Protein AF-A0A3T7S797-F1 (afdb_monomer_lite)

Organism: Salmonella enterica I (NCBI:txid59201)

Sequence (116 aa):
LLVKNLNDNEELANKTLRAFTEAALKVSPTGKQNSFASRAYASWALAEKGTDQPRSLAAAFYEPINGTDQLNVAVKRITSLHKNMNKVYGQRTDTASFDVMNQQGSMEDVLDFICA

Structure (mmCIF, N/CA/C/O backbone):
data_AF-A0A3T7S797-F1
#
_entry.id   AF-A0A3T7S797-F1
#
loop_
_atom_site.group_PDB
_atom_site.id
_atom_site.type_symbol
_atom_site.label_atom_id
_atom_site.label_alt_id
_atom_site.label_comp_id
_atom_site.label_asym_id
_atom_site.label_entity_id
_atom_site.label_seq_id
_atom_site.pdbx_PDB_ins_code
_atom_site.Cartn_x
_atom_site.Cartn_y
_atom_site.Cartn_z
_atom_site.occupancy
_atom_site.B_iso_or_equiv
_atom_site.auth_seq_id
_atom_site.auth_comp_id
_atom_site.auth_asym_id
_atom_site.auth_atom_id
_atom_site.pdbx_PDB_model_num
ATOM 1 N N . LEU A 1 1 ? -4.572 -4.330 17.724 1.00 91.00 1 LEU A N 1
ATOM 2 C CA . LEU A 1 1 ? -3.320 -4.021 18.463 1.00 91.00 1 LEU A CA 1
ATOM 3 C C . LEU A 1 1 ? -3.146 -2.520 18.677 1.00 91.00 1 LEU A C 1
ATOM 5 O O . LEU A 1 1 ? -3.018 -2.123 19.822 1.00 91.00 1 LEU A O 1
ATOM 9 N N . LEU A 1 2 ? -3.178 -1.696 17.619 1.00 93.69 2 LEU A N 1
ATOM 10 C CA . LEU A 1 2 ? -2.989 -0.242 17.731 1.00 93.69 2 LEU A CA 1
ATOM 11 C C . LEU A 1 2 ? -3.970 0.427 18.709 1.00 93.69 2 LEU A C 1
ATOM 13 O O . LEU A 1 2 ? -3.519 1.079 19.638 1.00 93.69 2 LEU A O 1
ATOM 17 N N . VAL A 1 3 ? -5.278 0.197 18.554 1.00 95.25 3 VAL A N 1
ATOM 18 C CA . VAL A 1 3 ? -6.325 0.742 19.446 1.00 95.25 3 VAL A CA 1
ATOM 19 C C . VAL A 1 3 ? -6.053 0.398 20.915 1.00 95.25 3 VAL A C 1
ATOM 21 O O . VAL A 1 3 ? -6.005 1.285 21.761 1.00 95.25 3 VAL A O 1
ATOM 24 N N . LYS A 1 4 ? -5.725 -0.868 21.200 1.00 95.88 4 LYS A N 1
ATOM 25 C CA . LYS A 1 4 ? -5.332 -1.320 22.544 1.00 95.88 4 LYS A CA 1
ATOM 26 C C . LYS A 1 4 ? -4.102 -0.572 23.079 1.00 95.88 4 LYS A C 1
ATOM 28 O O . LYS A 1 4 ? -4.068 -0.205 24.247 1.00 95.88 4 LYS A O 1
ATOM 33 N N . ASN A 1 5 ? -3.098 -0.329 22.236 1.00 96.38 5 ASN A N 1
ATOM 34 C CA . ASN A 1 5 ? -1.906 0.440 22.618 1.00 96.38 5 ASN A CA 1
ATOM 35 C C . ASN A 1 5 ? -2.202 1.934 22.835 1.00 96.38 5 ASN A C 1
ATOM 37 O O . ASN A 1 5 ? -1.370 2.642 23.394 1.00 96.38 5 ASN A O 1
ATOM 41 N N . LEU A 1 6 ? -3.369 2.407 22.397 1.00 96.19 6 LEU A N 1
ATOM 42 C CA . LEU A 1 6 ? -3.851 3.776 22.551 1.00 96.19 6 LEU A CA 1
ATOM 43 C C . LEU A 1 6 ? -4.985 3.871 23.585 1.00 96.19 6 LEU A C 1
ATOM 45 O O . LEU A 1 6 ? -5.790 4.796 23.516 1.00 96.19 6 LEU A O 1
ATOM 49 N N . ASN A 1 7 ? -5.043 2.940 24.547 1.00 96.31 7 ASN A N 1
ATOM 50 C CA . ASN A 1 7 ? -6.067 2.886 25.602 1.00 96.31 7 ASN A CA 1
ATOM 51 C C . ASN A 1 7 ? -7.499 2.925 25.045 1.00 96.31 7 ASN A C 1
ATOM 53 O O . ASN A 1 7 ? -8.338 3.685 25.523 1.00 96.31 7 ASN A O 1
ATOM 57 N N . ASP A 1 8 ? -7.742 2.148 23.991 1.00 96.00 8 ASP A N 1
ATOM 58 C CA . ASP A 1 8 ? -9.034 2.029 23.311 1.00 96.00 8 ASP A CA 1
ATOM 59 C C . ASP A 1 8 ? -9.544 3.338 22.671 1.00 96.00 8 ASP A C 1
ATOM 61 O O . ASP A 1 8 ? -10.722 3.484 22.355 1.00 96.00 8 ASP A O 1
ATOM 65 N N . ASN A 1 9 ? -8.641 4.293 22.414 1.00 96.69 9 ASN A N 1
ATOM 66 C CA . ASN A 1 9 ? -8.958 5.540 21.724 1.00 96.69 9 ASN A CA 1
ATOM 67 C C . ASN A 1 9 ? -8.945 5.361 20.193 1.00 96.69 9 ASN A C 1
ATOM 69 O O . ASN A 1 9 ? -7.909 5.506 19.536 1.00 96.69 9 ASN A O 1
ATOM 73 N N . GLU A 1 10 ? -10.113 5.061 19.625 1.00 95.12 10 GLU A N 1
ATOM 74 C CA . GLU A 1 10 ? -10.302 4.881 18.178 1.00 95.12 10 GLU A CA 1
ATOM 75 C C . GLU A 1 10 ? -10.060 6.167 17.373 1.00 95.12 10 GLU A C 1
ATOM 77 O O . GLU A 1 10 ? -9.435 6.124 16.314 1.00 95.12 10 GLU A O 1
ATOM 82 N N . GLU A 1 11 ? -10.464 7.331 17.892 1.00 95.62 11 GLU A N 1
ATOM 83 C CA . GLU A 1 11 ? -10.252 8.616 17.213 1.00 95.62 11 GLU A CA 1
ATOM 84 C C . GLU A 1 11 ? -8.753 8.900 17.023 1.00 95.62 11 GLU A C 1
ATOM 86 O O . GLU A 1 11 ? -8.303 9.292 15.941 1.00 95.62 11 GLU A O 1
ATOM 91 N N . LEU A 1 12 ? -7.954 8.666 18.067 1.00 96.06 12 LEU A N 1
ATOM 92 C CA . LEU A 1 12 ? -6.504 8.824 18.013 1.00 96.06 12 LEU A CA 1
ATOM 93 C C . LEU A 1 12 ? -5.852 7.779 17.101 1.00 96.06 12 LEU A C 1
ATOM 95 O O . LEU A 1 12 ? -4.893 8.104 16.393 1.00 96.06 12 LEU A O 1
ATOM 99 N N . ALA A 1 13 ? -6.367 6.547 17.090 1.00 96.25 13 ALA A N 1
ATOM 100 C CA . ALA A 1 13 ? -5.901 5.503 16.183 1.00 96.25 13 ALA A CA 1
ATOM 101 C C . ALA A 1 13 ? -6.106 5.915 14.718 1.00 96.25 13 ALA A C 1
ATOM 103 O O . ALA A 1 13 ? -5.150 5.870 13.944 1.00 96.25 13 ALA A O 1
ATOM 104 N N . ASN A 1 14 ? -7.289 6.418 14.364 1.00 95.44 14 ASN A N 1
ATOM 105 C CA . ASN A 1 14 ? -7.597 6.873 13.007 1.00 95.44 14 ASN A CA 1
ATOM 106 C C . ASN A 1 14 ? -6.732 8.069 12.592 1.00 95.44 14 ASN A C 1
ATOM 108 O O . ASN A 1 14 ? -6.135 8.056 11.515 1.00 95.44 14 ASN A O 1
ATOM 112 N N . LYS A 1 15 ? -6.554 9.068 13.470 1.00 95.94 15 LYS A N 1
ATOM 113 C CA . LYS A 1 15 ? -5.633 10.194 13.210 1.00 95.94 15 LYS A CA 1
ATOM 114 C C . LYS A 1 15 ? -4.200 9.717 12.966 1.00 95.94 15 LYS A C 1
ATOM 116 O O . LYS A 1 15 ? -3.519 10.227 12.077 1.00 95.94 15 LYS A O 1
ATOM 121 N N . THR A 1 16 ? -3.756 8.724 13.734 1.00 96.31 16 THR A N 1
ATOM 122 C CA . THR A 1 16 ? -2.416 8.142 13.616 1.00 96.31 16 THR A CA 1
ATOM 123 C C . THR A 1 16 ? -2.255 7.374 12.305 1.00 96.31 16 THR A C 1
ATOM 125 O O . THR A 1 16 ? -1.262 7.576 11.610 1.00 96.31 16 THR A O 1
ATOM 128 N N . LEU A 1 17 ? -3.230 6.540 11.927 1.00 96.38 17 LEU A N 1
ATOM 129 C CA . LEU A 1 17 ? -3.227 5.806 10.658 1.00 96.38 17 LEU A CA 1
ATOM 130 C C . LEU A 1 17 ? -3.200 6.755 9.456 1.00 96.38 17 LEU A C 1
ATOM 132 O O . LEU A 1 17 ? -2.410 6.546 8.529 1.00 96.38 17 LEU A O 1
ATOM 136 N N . ARG A 1 18 ? -3.990 7.835 9.502 1.00 96.75 18 ARG A N 1
ATOM 137 C CA . ARG A 1 18 ? -4.007 8.860 8.454 1.00 96.75 18 ARG A CA 1
ATOM 138 C C . ARG A 1 18 ? -2.645 9.521 8.289 1.00 96.75 18 ARG A C 1
ATOM 140 O O . ARG A 1 18 ? -2.100 9.543 7.189 1.00 96.75 18 ARG A O 1
ATOM 147 N N . ALA A 1 19 ? -2.080 10.024 9.388 1.00 96.69 19 ALA A N 1
ATOM 148 C CA . ALA A 1 19 ? -0.796 10.720 9.375 1.00 96.69 19 ALA A CA 1
ATOM 149 C C . ALA A 1 19 ? 0.357 9.797 8.952 1.00 96.69 19 ALA A C 1
ATOM 151 O O . ALA A 1 19 ? 1.219 10.196 8.169 1.00 96.69 19 ALA A O 1
ATOM 152 N N . PHE A 1 20 ? 0.357 8.550 9.430 1.00 96.25 20 PHE A N 1
ATOM 153 C CA . PHE A 1 20 ? 1.353 7.550 9.055 1.00 96.25 20 PHE A CA 1
ATOM 154 C C . PHE A 1 20 ? 1.304 7.233 7.557 1.00 96.25 20 PHE A C 1
ATOM 156 O O . PHE A 1 20 ? 2.339 7.234 6.891 1.00 96.25 20 PHE A O 1
ATOM 163 N N . THR A 1 21 ? 0.105 7.011 7.016 1.00 96.19 21 THR A N 1
ATOM 164 C CA . THR A 1 21 ? -0.075 6.724 5.588 1.00 96.19 21 THR A CA 1
ATOM 165 C C . THR A 1 21 ? 0.337 7.920 4.736 1.00 96.19 21 THR A C 1
ATOM 167 O O . THR A 1 21 ? 1.071 7.762 3.763 1.00 96.19 21 THR A O 1
ATOM 170 N N . GLU A 1 22 ? -0.065 9.134 5.115 1.00 96.44 22 GLU A N 1
ATOM 171 C CA . GLU A 1 22 ? 0.340 10.344 4.404 1.00 96.44 22 GLU A CA 1
ATOM 172 C C . GLU A 1 22 ? 1.864 10.513 4.378 1.00 96.44 22 GLU A C 1
ATOM 174 O O . GLU A 1 22 ? 2.437 10.810 3.325 1.00 96.44 22 GLU A O 1
ATOM 179 N N . ALA A 1 23 ? 2.532 10.255 5.506 1.00 95.38 23 ALA A N 1
ATOM 180 C CA . ALA A 1 23 ? 3.984 10.280 5.576 1.00 95.38 23 ALA A CA 1
ATOM 181 C C . ALA A 1 23 ? 4.620 9.222 4.658 1.00 95.38 23 ALA A C 1
ATOM 183 O O . ALA A 1 23 ? 5.532 9.553 3.903 1.00 95.38 23 ALA A O 1
ATOM 184 N N . ALA A 1 24 ? 4.113 7.984 4.657 1.00 94.00 24 ALA A N 1
ATOM 185 C CA . ALA A 1 24 ? 4.615 6.908 3.799 1.00 94.00 24 ALA A CA 1
ATOM 186 C C . ALA A 1 24 ? 4.499 7.227 2.296 1.00 94.00 24 ALA A C 1
ATOM 188 O O . ALA A 1 24 ? 5.329 6.779 1.507 1.00 94.00 24 ALA A O 1
ATOM 189 N N . LEU A 1 25 ? 3.497 8.017 1.900 1.00 94.75 25 LEU A N 1
ATOM 190 C CA . LEU A 1 25 ? 3.258 8.394 0.504 1.00 94.75 25 LEU A CA 1
ATOM 191 C C . LEU A 1 25 ? 4.051 9.631 0.050 1.00 94.75 25 LEU A C 1
ATOM 193 O O . LEU A 1 25 ? 4.339 9.757 -1.142 1.00 94.75 25 LEU A O 1
ATOM 197 N N . LYS A 1 26 ? 4.387 10.554 0.964 1.00 93.94 26 LYS A N 1
ATOM 198 C CA . LYS A 1 26 ? 4.979 11.865 0.619 1.00 93.94 26 LYS A CA 1
ATOM 199 C C . LYS A 1 26 ? 6.417 12.078 1.091 1.00 93.94 26 LYS A C 1
ATOM 201 O O . LYS A 1 26 ? 7.104 12.945 0.549 1.00 93.94 26 LYS A O 1
ATOM 206 N N . VAL A 1 27 ? 6.875 11.368 2.120 1.00 90.19 27 VAL A N 1
ATOM 207 C CA . VAL A 1 27 ? 8.163 11.654 2.769 1.00 90.19 27 VAL A CA 1
ATOM 208 C C . VAL A 1 27 ? 9.273 10.807 2.153 1.00 90.19 27 VAL A C 1
ATOM 210 O O . VAL A 1 27 ? 9.308 9.589 2.304 1.00 90.19 27 VAL A O 1
ATOM 213 N N . SER A 1 28 ? 10.229 11.462 1.493 1.00 83.69 28 SER A N 1
ATOM 214 C CA . SER A 1 28 ? 11.433 10.808 0.966 1.00 83.69 28 SER A CA 1
ATOM 215 C C . SER A 1 28 ? 12.564 10.757 2.016 1.00 83.69 28 SER A C 1
ATOM 217 O O . SER A 1 28 ? 12.738 11.725 2.765 1.00 83.69 28 SER A O 1
ATOM 219 N N . PRO A 1 29 ? 13.398 9.696 2.049 1.00 80.75 29 PRO A N 1
ATOM 220 C CA . PRO A 1 29 ? 14.580 9.629 2.915 1.00 80.75 29 PRO A CA 1
ATOM 221 C C . PRO A 1 29 ? 15.560 10.789 2.684 1.00 80.75 29 PRO A C 1
ATOM 223 O O . PRO A 1 29 ? 15.728 11.247 1.555 1.00 80.75 29 PRO A O 1
ATOM 226 N N . THR A 1 30 ? 16.262 11.235 3.733 1.00 79.31 30 THR A N 1
ATOM 227 C CA . THR A 1 30 ? 17.168 12.406 3.688 1.00 79.31 30 THR A CA 1
ATOM 228 C C . THR A 1 30 ? 18.569 12.123 3.130 1.00 79.31 30 THR A C 1
ATOM 230 O O . THR A 1 30 ? 19.349 13.047 2.886 1.00 79.31 30 THR A O 1
ATOM 233 N N . GLY A 1 31 ? 18.902 10.855 2.880 1.00 74.50 31 GLY A N 1
ATOM 234 C CA . GLY A 1 31 ? 20.216 10.436 2.390 1.00 74.50 31 GLY A CA 1
ATOM 235 C C . GLY A 1 31 ? 20.569 11.054 1.034 1.00 74.50 31 GLY A C 1
ATOM 236 O O . GLY A 1 31 ? 19.833 10.907 0.065 1.00 74.50 31 GLY A O 1
ATOM 237 N N . LYS A 1 32 ? 21.714 11.749 0.966 1.00 64.75 32 LYS A N 1
ATOM 238 C CA . LYS A 1 32 ? 22.218 12.447 -0.235 1.00 64.75 32 LYS A CA 1
ATOM 239 C C . LYS A 1 32 ? 21.205 13.390 -0.916 1.00 64.75 32 LYS A C 1
ATOM 241 O O . LYS A 1 32 ? 21.382 13.725 -2.088 1.00 64.75 32 LYS A O 1
ATOM 246 N N . GLN A 1 33 ? 20.195 13.891 -0.195 1.00 67.56 33 GLN A N 1
ATOM 247 C CA . GLN A 1 33 ? 19.239 14.858 -0.750 1.00 67.56 33 GLN A CA 1
ATOM 248 C C . GLN A 1 33 ? 19.925 16.129 -1.267 1.00 67.56 33 GLN A C 1
ATOM 250 O O . GLN A 1 33 ? 19.537 16.635 -2.312 1.00 67.56 33 GLN A O 1
ATOM 255 N N . ASN A 1 34 ? 20.992 16.599 -0.616 1.00 64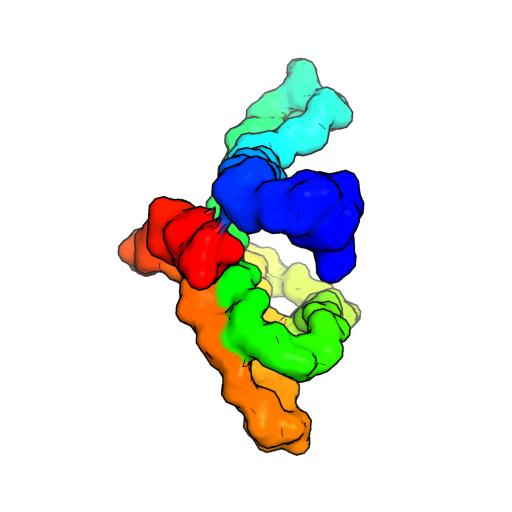.50 34 ASN A N 1
ATOM 256 C CA . ASN A 1 34 ? 21.742 17.778 -1.076 1.00 64.50 34 ASN A CA 1
ATOM 257 C C . ASN A 1 34 ? 22.471 17.559 -2.414 1.00 64.50 34 ASN A C 1
ATOM 259 O O . ASN A 1 34 ? 22.845 18.528 -3.063 1.00 64.50 34 ASN A O 1
ATOM 263 N N . SER A 1 35 ? 22.681 16.303 -2.821 1.00 73.69 35 SER A N 1
ATOM 264 C CA . SER A 1 35 ? 23.406 15.952 -4.048 1.00 73.69 35 SER A CA 1
ATOM 265 C C . SER A 1 35 ? 22.490 15.487 -5.183 1.00 73.69 35 SER A C 1
ATOM 267 O O . SER A 1 35 ? 22.857 15.648 -6.339 1.00 73.69 35 SER A O 1
ATOM 269 N N . PHE A 1 36 ? 21.316 14.921 -4.874 1.00 69.38 36 PHE A N 1
ATOM 270 C CA . PHE A 1 36 ? 20.392 14.361 -5.878 1.00 69.38 36 PHE A CA 1
ATOM 271 C C . PHE A 1 36 ? 18.973 14.944 -5.833 1.00 69.38 36 PHE A C 1
ATOM 273 O O . PHE A 1 36 ? 18.182 14.662 -6.725 1.00 69.38 36 PHE A O 1
ATOM 280 N N . ALA A 1 37 ? 18.636 15.726 -4.801 1.00 63.44 37 ALA A N 1
ATOM 281 C CA . ALA A 1 37 ? 17.371 16.448 -4.635 1.00 63.44 37 ALA A CA 1
ATOM 282 C C . ALA A 1 37 ? 16.080 15.625 -4.844 1.00 63.44 37 ALA A C 1
ATOM 284 O O . ALA A 1 37 ? 15.028 16.193 -5.129 1.00 63.44 37 ALA A O 1
ATOM 285 N N . SER A 1 38 ? 16.124 14.299 -4.671 1.00 68.25 38 SER A N 1
ATOM 286 C CA . SER A 1 38 ? 14.941 13.454 -4.845 1.00 68.25 38 SER A CA 1
ATOM 287 C C . SER A 1 38 ? 13.940 13.687 -3.707 1.00 68.25 38 SER A C 1
ATOM 289 O O . SER A 1 38 ? 14.186 13.316 -2.558 1.00 68.25 38 SER A O 1
ATOM 291 N N . ARG A 1 39 ? 12.822 14.340 -4.043 1.00 72.38 39 ARG A N 1
ATOM 292 C CA . ARG A 1 39 ? 11.642 14.576 -3.192 1.00 72.38 39 ARG A CA 1
ATOM 293 C C . ARG A 1 39 ? 10.410 13.946 -3.846 1.00 72.38 39 ARG A C 1
ATOM 295 O O . ARG A 1 39 ? 9.435 14.631 -4.140 1.00 72.38 39 ARG A O 1
ATOM 302 N N . ALA A 1 40 ? 10.514 12.668 -4.194 1.00 81.06 40 ALA A N 1
ATOM 303 C CA . ALA A 1 40 ? 9.466 11.971 -4.923 1.00 81.06 40 ALA A CA 1
ATOM 304 C C . ALA A 1 40 ? 8.304 11.596 -3.994 1.00 81.06 40 ALA A C 1
ATOM 306 O O . ALA A 1 40 ? 8.513 11.004 -2.932 1.00 81.06 40 ALA A O 1
ATOM 307 N N . TYR A 1 41 ? 7.087 11.910 -4.433 1.00 91.44 41 TYR A N 1
ATOM 308 C CA . TYR A 1 41 ? 5.877 11.267 -3.929 1.00 91.44 41 TYR A CA 1
ATOM 309 C C . TYR A 1 41 ? 5.739 9.877 -4.550 1.00 91.44 41 TYR A C 1
ATOM 311 O O . TYR A 1 41 ? 6.310 9.601 -5.608 1.00 91.44 41 TYR A O 1
ATOM 319 N N . ALA A 1 42 ? 4.972 9.003 -3.903 1.00 94.06 42 ALA A N 1
ATOM 320 C CA . ALA A 1 42 ? 4.625 7.712 -4.476 1.00 94.06 42 ALA A CA 1
ATOM 321 C C . ALA A 1 42 ? 3.878 7.903 -5.809 1.00 94.06 42 ALA A C 1
ATOM 323 O O . ALA A 1 42 ? 2.879 8.615 -5.870 1.00 94.06 42 ALA A O 1
ATOM 324 N N . SER A 1 43 ? 4.346 7.251 -6.876 1.00 95.19 43 SER A N 1
ATOM 325 C CA . SER A 1 43 ? 3.681 7.287 -8.190 1.00 95.19 43 SER A CA 1
ATOM 326 C C . SER A 1 43 ? 2.461 6.365 -8.270 1.00 95.19 43 SER A C 1
ATOM 328 O O . SER A 1 43 ? 1.637 6.503 -9.171 1.00 95.19 43 SER A O 1
ATOM 330 N N . TRP A 1 44 ? 2.360 5.408 -7.349 1.00 97.38 44 TRP A N 1
ATOM 331 C CA . TRP A 1 44 ? 1.287 4.425 -7.269 1.00 97.38 44 TRP A CA 1
ATOM 332 C C . TRP A 1 44 ? 1.170 3.909 -5.834 1.00 97.38 44 TRP A C 1
ATOM 334 O O . TRP A 1 44 ? 2.188 3.743 -5.156 1.00 97.38 44 TRP A O 1
ATOM 344 N N . ALA A 1 45 ? -0.049 3.618 -5.386 1.00 97.69 45 ALA A N 1
ATOM 345 C CA . ALA A 1 45 ? -0.291 2.958 -4.108 1.00 97.69 45 ALA A CA 1
ATOM 346 C C . ALA A 1 45 ? -1.518 2.047 -4.172 1.00 97.69 45 ALA A C 1
ATOM 348 O O . ALA A 1 45 ? -2.469 2.327 -4.899 1.00 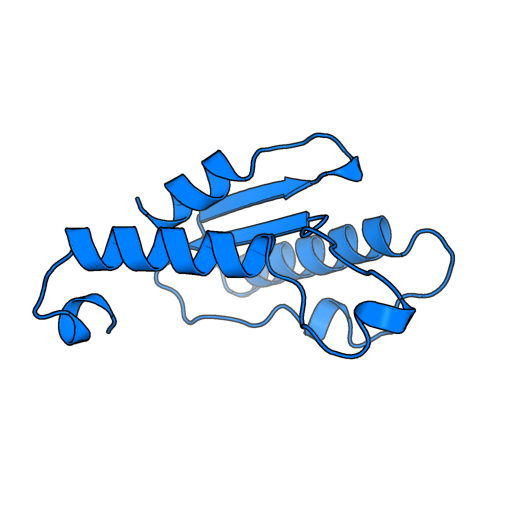97.69 45 ALA A O 1
ATOM 349 N N . LEU A 1 46 ? -1.507 0.998 -3.350 1.00 97.50 46 LEU A N 1
ATOM 350 C CA . LEU A 1 46 ? -2.636 0.110 -3.092 1.00 97.50 46 LEU A CA 1
ATOM 351 C C . LEU A 1 46 ? -2.718 -0.129 -1.587 1.00 97.50 46 LEU A C 1
ATOM 353 O O . LEU A 1 46 ? -1.762 -0.612 -0.981 1.00 97.50 46 LEU A O 1
ATOM 357 N N . ALA A 1 47 ? -3.861 0.202 -1.005 1.00 97.12 47 ALA A N 1
ATOM 358 C CA . ALA A 1 47 ? -4.236 -0.185 0.340 1.00 97.12 47 ALA A CA 1
ATOM 359 C C . ALA A 1 47 ? -5.210 -1.359 0.258 1.00 97.12 47 ALA A C 1
ATOM 361 O O . ALA A 1 47 ? -6.155 -1.330 -0.529 1.00 97.12 47 ALA A O 1
ATOM 362 N N . GLU A 1 48 ? -4.982 -2.374 1.085 1.00 95.44 48 GLU A N 1
ATOM 363 C CA . GLU A 1 48 ? -5.870 -3.523 1.240 1.00 95.44 48 GLU A CA 1
ATOM 364 C C . GLU A 1 48 ? -6.371 -3.589 2.682 1.00 95.44 48 GLU A C 1
ATOM 366 O O . GLU A 1 48 ? -5.588 -3.423 3.621 1.00 95.44 48 GLU A O 1
ATOM 371 N N . LYS A 1 49 ? -7.663 -3.869 2.861 1.00 93.50 49 LYS A N 1
ATOM 372 C CA . LYS A 1 49 ? -8.285 -4.080 4.172 1.00 93.50 49 LYS A CA 1
ATOM 373 C C . LYS A 1 49 ? -9.087 -5.378 4.159 1.00 93.50 49 LYS A C 1
ATOM 375 O O . LYS A 1 49 ? -9.791 -5.680 3.198 1.00 93.50 49 LYS A O 1
ATOM 380 N N . GLY A 1 50 ? -8.955 -6.159 5.224 1.00 92.25 50 GLY A N 1
ATOM 381 C CA . GLY A 1 50 ? -9.623 -7.447 5.382 1.00 92.25 50 GLY A CA 1
ATOM 382 C C . GLY A 1 50 ? -9.293 -8.091 6.725 1.00 92.25 50 GLY A C 1
ATOM 383 O O . GLY A 1 50 ? -8.484 -7.571 7.493 1.00 92.25 50 GLY A O 1
ATOM 384 N N . THR A 1 51 ? -9.933 -9.224 7.012 1.00 91.75 51 THR A N 1
ATOM 385 C CA . THR A 1 51 ? -9.731 -9.997 8.253 1.00 91.75 51 THR A CA 1
ATOM 386 C C . THR A 1 51 ? -8.678 -11.094 8.118 1.00 91.75 51 THR A C 1
ATOM 388 O O . THR A 1 51 ? -8.291 -11.703 9.114 1.00 91.75 51 THR A O 1
ATOM 391 N N . ASP A 1 52 ? -8.244 -11.374 6.890 1.00 91.00 52 ASP A N 1
ATOM 392 C CA . ASP A 1 52 ? -7.189 -12.336 6.603 1.00 91.00 52 ASP A CA 1
ATOM 393 C C . ASP A 1 52 ? -5.826 -11.866 7.131 1.00 91.00 52 ASP A C 1
ATOM 395 O O . ASP A 1 52 ? -5.597 -10.687 7.412 1.00 91.00 52 ASP A O 1
ATOM 399 N N . GLN A 1 53 ? -4.883 -12.802 7.246 1.00 90.44 53 GLN A N 1
ATOM 400 C CA . GLN A 1 53 ? -3.522 -12.479 7.658 1.00 90.44 53 GLN A CA 1
ATOM 401 C C . GLN A 1 53 ? -2.858 -11.505 6.660 1.00 90.44 53 GLN A C 1
ATOM 403 O O . GLN A 1 53 ? -2.945 -11.731 5.448 1.00 90.44 53 GLN A O 1
ATOM 408 N N . PRO A 1 54 ? -2.135 -10.468 7.138 1.00 92.38 54 PRO A N 1
ATOM 409 C CA . PRO A 1 54 ? -1.365 -9.588 6.268 1.00 92.38 54 PRO A CA 1
ATOM 410 C C . PRO A 1 54 ? -0.389 -10.378 5.397 1.00 92.38 54 PRO A C 1
ATOM 412 O O . PRO A 1 54 ? 0.291 -11.292 5.869 1.00 92.38 54 PRO A O 1
ATOM 415 N N . ARG A 1 55 ? -0.298 -9.997 4.125 1.00 93.69 55 ARG A N 1
ATOM 416 C CA . ARG A 1 55 ? 0.489 -10.700 3.110 1.00 93.69 55 ARG A CA 1
ATOM 417 C C . ARG A 1 55 ? 1.445 -9.758 2.396 1.00 93.69 55 ARG A C 1
ATOM 419 O O . ARG A 1 55 ? 1.191 -8.564 2.280 1.00 93.69 55 ARG A O 1
ATOM 426 N N . SER A 1 56 ? 2.543 -10.314 1.895 1.00 95.75 56 SER A N 1
ATOM 427 C CA . SER A 1 56 ? 3.505 -9.581 1.073 1.00 95.75 56 SER A CA 1
ATOM 428 C C . SER A 1 56 ? 3.262 -9.852 -0.406 1.00 95.75 56 SER A C 1
ATOM 430 O O . SER A 1 56 ? 3.108 -11.002 -0.813 1.00 95.75 56 SER A O 1
ATOM 432 N N . LEU A 1 57 ? 3.303 -8.795 -1.218 1.00 97.06 57 LEU A N 1
ATOM 433 C CA . LEU A 1 57 ? 3.268 -8.882 -2.681 1.00 97.06 57 LEU A CA 1
ATOM 434 C C . LEU A 1 57 ? 4.673 -8.797 -3.308 1.00 97.06 57 LEU A C 1
ATOM 436 O O . LEU A 1 57 ? 4.801 -8.713 -4.528 1.00 97.06 57 LEU A O 1
ATOM 440 N N . ALA A 1 58 ? 5.742 -8.845 -2.501 1.00 97.69 58 ALA A N 1
ATOM 441 C CA . ALA A 1 58 ? 7.124 -8.700 -2.976 1.00 97.69 58 ALA A CA 1
ATOM 442 C C . ALA A 1 58 ? 7.539 -9.768 -4.005 1.00 97.69 58 ALA A C 1
ATOM 444 O O . ALA A 1 58 ? 8.382 -9.501 -4.860 1.00 97.69 58 ALA A O 1
ATOM 445 N N . ALA A 1 59 ? 6.911 -10.949 -3.972 1.00 97.44 59 ALA A N 1
ATOM 446 C CA . ALA A 1 59 ? 7.150 -12.015 -4.945 1.00 97.44 59 ALA A CA 1
ATOM 447 C C . ALA A 1 59 ? 6.848 -11.592 -6.397 1.00 97.44 59 ALA A C 1
ATOM 449 O O . ALA A 1 59 ? 7.410 -12.169 -7.325 1.00 97.44 59 ALA A O 1
ATOM 450 N N . ALA A 1 60 ? 6.042 -10.541 -6.612 1.00 97.88 60 ALA A N 1
ATOM 451 C CA . ALA A 1 60 ? 5.800 -9.959 -7.935 1.00 97.88 60 ALA A CA 1
ATOM 452 C C . ALA A 1 60 ? 7.079 -9.410 -8.598 1.00 97.88 60 ALA A C 1
ATOM 454 O O . ALA A 1 60 ? 7.096 -9.172 -9.808 1.00 97.88 60 ALA A O 1
ATOM 455 N N . PHE A 1 61 ? 8.139 -9.212 -7.809 1.00 97.81 61 PHE A N 1
ATOM 456 C CA . PHE A 1 61 ? 9.399 -8.597 -8.216 1.00 97.81 61 PHE A CA 1
ATOM 457 C C . PHE A 1 61 ? 10.620 -9.498 -7.987 1.00 97.81 61 PHE A C 1
ATOM 459 O O . PHE A 1 61 ? 11.746 -9.015 -8.072 1.00 97.81 61 PHE A O 1
ATOM 466 N N . TYR A 1 62 ? 10.431 -10.793 -7.700 1.00 97.25 62 TYR A N 1
ATOM 467 C CA . TYR A 1 62 ? 11.554 -11.741 -7.617 1.00 97.25 62 TYR A CA 1
ATOM 468 C C . TYR A 1 62 ? 12.298 -11.856 -8.946 1.00 97.25 62 TYR A C 1
ATOM 470 O O . TYR A 1 62 ? 13.525 -11.920 -8.966 1.00 97.25 62 TYR A O 1
ATOM 478 N N . GLU A 1 63 ? 11.562 -11.816 -10.056 1.00 96.38 63 GLU A N 1
ATOM 479 C CA . GLU A 1 63 ? 12.154 -11.555 -11.360 1.00 96.38 63 GLU A CA 1
ATOM 480 C C . GLU A 1 63 ? 12.340 -10.043 -11.545 1.00 96.38 63 GLU A C 1
ATOM 482 O O . GLU A 1 63 ? 11.342 -9.307 -11.517 1.00 96.38 63 GLU A O 1
ATOM 487 N N . PRO A 1 64 ? 13.574 -9.562 -11.791 1.00 96.62 64 PRO A N 1
ATOM 488 C CA . PRO A 1 64 ? 13.829 -8.147 -12.020 1.00 96.62 64 PRO A CA 1
ATOM 489 C C . PRO A 1 64 ? 12.991 -7.582 -13.172 1.00 96.62 64 PRO A C 1
ATOM 491 O O . PRO A 1 64 ? 12.726 -8.254 -14.175 1.00 96.62 64 PRO A O 1
ATOM 494 N N . ILE A 1 65 ? 12.585 -6.322 -13.037 1.00 96.31 65 ILE A N 1
ATOM 495 C CA . ILE A 1 65 ? 11.928 -5.577 -14.111 1.00 96.31 65 ILE A CA 1
ATOM 496 C C . ILE A 1 65 ? 13.012 -4.905 -14.952 1.00 96.31 65 ILE A C 1
ATOM 498 O O . ILE A 1 65 ? 13.814 -4.133 -14.436 1.00 96.31 65 ILE A O 1
ATOM 502 N N . ASN A 1 66 ? 13.020 -5.202 -16.250 1.00 95.00 66 ASN A N 1
ATOM 503 C CA . ASN A 1 66 ? 13.982 -4.675 -17.215 1.00 95.00 66 ASN A CA 1
ATOM 504 C C . ASN A 1 66 ? 13.283 -3.773 -18.245 1.00 95.00 66 ASN A C 1
ATOM 506 O O . ASN A 1 66 ? 12.072 -3.869 -18.443 1.00 95.00 66 ASN A O 1
ATOM 510 N N . GLY A 1 67 ? 14.060 -2.938 -18.938 1.00 93.81 67 GLY A N 1
ATOM 511 C CA . GLY A 1 67 ? 13.560 -2.020 -19.968 1.00 93.81 67 GLY A CA 1
ATOM 512 C C . GLY A 1 67 ? 13.202 -0.634 -19.431 1.00 93.81 67 GLY A C 1
ATOM 513 O O . GLY A 1 67 ? 13.571 -0.275 -18.312 1.00 93.81 67 GLY A O 1
ATOM 514 N N . THR A 1 68 ? 12.518 0.159 -20.258 1.00 93.38 68 THR A N 1
ATOM 515 C CA . THR A 1 68 ? 12.178 1.565 -19.978 1.00 93.38 68 THR A CA 1
ATOM 516 C C . THR A 1 68 ? 10.793 1.745 -19.354 1.00 93.38 68 THR A C 1
ATOM 518 O O . THR A 1 68 ? 10.581 2.706 -18.623 1.00 93.38 68 THR A O 1
ATOM 521 N N . ASP A 1 69 ? 9.867 0.808 -19.572 1.00 93.62 69 ASP A N 1
ATOM 522 C CA . ASP A 1 69 ? 8.478 0.874 -19.089 1.00 93.62 69 ASP A CA 1
ATOM 523 C C . ASP A 1 69 ? 8.296 0.246 -17.691 1.00 93.62 69 ASP A C 1
ATOM 525 O O . ASP A 1 69 ? 7.399 -0.557 -17.427 1.00 93.62 69 ASP A O 1
ATOM 529 N N . GLN A 1 70 ? 9.222 0.548 -16.778 1.00 94.62 70 GLN A N 1
ATOM 530 C CA . GLN A 1 70 ? 9.349 -0.201 -15.524 1.00 94.62 70 GLN A CA 1
ATOM 531 C C . GLN A 1 70 ? 8.135 -0.036 -14.606 1.00 94.62 70 GLN A C 1
ATOM 533 O O . GLN A 1 70 ? 7.704 -1.009 -13.990 1.00 94.62 70 GLN A O 1
ATOM 538 N N . LEU A 1 71 ? 7.569 1.172 -14.526 1.00 94.06 71 LEU A N 1
ATOM 539 C CA . LEU A 1 71 ? 6.456 1.466 -13.624 1.00 94.06 71 LEU A CA 1
ATOM 540 C C . LEU A 1 71 ? 5.170 0.745 -14.049 1.00 94.06 71 LEU A C 1
ATOM 542 O O . LEU A 1 71 ? 4.560 0.070 -13.223 1.00 94.06 71 LEU A O 1
ATOM 546 N N . ASN A 1 72 ? 4.797 0.792 -15.332 1.00 94.50 72 ASN A N 1
ATOM 547 C CA . ASN A 1 72 ? 3.611 0.078 -15.816 1.00 94.50 72 ASN A CA 1
ATOM 548 C C . ASN A 1 72 ? 3.768 -1.440 -15.666 1.00 94.50 72 ASN A C 1
ATOM 550 O O . ASN A 1 72 ? 2.836 -2.127 -15.237 1.00 94.50 72 ASN A O 1
ATOM 554 N N . VAL A 1 73 ? 4.960 -1.981 -15.954 1.00 96.88 73 VAL A N 1
ATOM 555 C CA . VAL A 1 73 ? 5.253 -3.404 -15.724 1.00 96.88 73 VAL A CA 1
ATOM 556 C C . VAL A 1 73 ? 5.148 -3.748 -14.237 1.00 96.88 73 VAL A C 1
ATOM 558 O O . VAL A 1 73 ? 4.573 -4.786 -13.897 1.00 96.88 73 VAL A O 1
ATOM 561 N N . ALA A 1 74 ? 5.644 -2.884 -13.347 1.00 97.38 74 ALA A N 1
ATOM 562 C CA . ALA A 1 74 ? 5.571 -3.097 -11.908 1.00 97.38 74 ALA A CA 1
ATOM 563 C C . ALA A 1 74 ? 4.123 -3.143 -11.409 1.00 97.38 74 ALA A C 1
ATOM 565 O O . ALA A 1 74 ? 3.732 -4.120 -10.765 1.00 97.38 74 ALA A O 1
ATOM 566 N N . VAL A 1 75 ? 3.314 -2.146 -11.782 1.00 97.44 75 VAL A N 1
ATOM 567 C CA . VAL A 1 75 ? 1.885 -2.063 -11.440 1.00 97.44 75 VAL A CA 1
ATOM 568 C C . VAL A 1 75 ? 1.129 -3.282 -11.973 1.00 97.44 75 VAL A C 1
ATOM 570 O O . VAL A 1 75 ? 0.344 -3.904 -11.254 1.00 97.44 75 VAL A O 1
ATOM 573 N N . LYS A 1 76 ? 1.407 -3.715 -13.208 1.00 97.38 76 LYS A N 1
ATOM 574 C CA . LYS A 1 76 ? 0.789 -4.917 -13.783 1.00 97.38 76 LYS A CA 1
ATOM 575 C C . LYS A 1 76 ? 1.148 -6.186 -13.007 1.00 97.38 76 LYS A C 1
ATOM 577 O O . LYS A 1 76 ? 0.265 -7.003 -12.740 1.00 97.38 76 LYS A O 1
ATOM 582 N N . ARG A 1 77 ? 2.423 -6.385 -12.653 1.00 98.31 77 ARG A N 1
ATOM 583 C CA . ARG A 1 77 ? 2.879 -7.592 -11.940 1.00 98.31 77 ARG A CA 1
ATOM 584 C C . ARG A 1 77 ? 2.302 -7.665 -10.529 1.00 98.31 77 ARG A C 1
ATOM 586 O O . ARG A 1 77 ? 1.743 -8.700 -10.168 1.00 98.31 77 ARG A O 1
ATOM 593 N N . ILE A 1 78 ? 2.369 -6.572 -9.767 1.00 98.06 78 ILE A N 1
ATOM 594 C CA . ILE A 1 78 ? 1.876 -6.549 -8.383 1.00 98.06 78 ILE A CA 1
ATOM 595 C C . ILE A 1 78 ? 0.356 -6.738 -8.316 1.00 98.06 78 ILE A C 1
ATOM 597 O O . ILE A 1 78 ? -0.125 -7.550 -7.528 1.00 98.06 78 ILE A O 1
ATOM 601 N N . THR A 1 79 ? -0.405 -6.092 -9.208 1.00 97.44 79 THR A N 1
ATOM 602 C CA . THR A 1 79 ? -1.869 -6.256 -9.268 1.00 97.44 79 THR A CA 1
ATOM 603 C C . THR A 1 79 ? -2.284 -7.645 -9.758 1.00 97.44 79 THR A C 1
ATOM 605 O O . THR A 1 79 ? -3.298 -8.178 -9.306 1.00 97.44 79 THR A O 1
ATOM 608 N N . SER A 1 80 ? -1.500 -8.268 -10.645 1.00 98.06 80 SER A N 1
ATOM 609 C CA . SER A 1 80 ? -1.732 -9.652 -11.080 1.00 98.06 80 SER A CA 1
ATOM 610 C C . SER A 1 80 ? -1.488 -10.644 -9.945 1.00 98.06 80 SER A C 1
ATOM 612 O O . SER A 1 80 ? -2.324 -11.517 -9.718 1.00 98.06 80 SER A O 1
ATOM 614 N N . LEU A 1 81 ? -0.390 -10.491 -9.194 1.00 97.88 81 LEU A N 1
ATOM 615 C CA . LEU A 1 81 ? -0.119 -11.329 -8.025 1.00 97.88 81 LEU A CA 1
ATOM 616 C C . LEU A 1 81 ? -1.221 -11.174 -6.973 1.00 97.88 81 LEU A C 1
ATOM 618 O O . LEU A 1 81 ? -1.760 -12.177 -6.519 1.00 97.88 81 LEU A O 1
ATOM 622 N N . HIS A 1 82 ? -1.608 -9.938 -6.657 1.00 96.75 82 HIS A N 1
ATOM 623 C CA . HIS A 1 82 ? -2.718 -9.634 -5.753 1.00 96.75 82 HIS A CA 1
ATOM 624 C C . HIS A 1 82 ? -4.011 -10.375 -6.148 1.00 96.75 82 HIS A C 1
ATOM 626 O O . HIS A 1 82 ? -4.599 -11.100 -5.343 1.00 96.75 82 HIS A O 1
ATOM 632 N N . LYS A 1 83 ? -4.420 -10.274 -7.422 1.00 96.62 83 LYS A N 1
ATOM 633 C CA . LYS A 1 83 ? -5.603 -10.976 -7.952 1.00 96.62 83 LYS A CA 1
ATOM 634 C C . LYS A 1 83 ? -5.463 -12.496 -7.864 1.00 96.62 83 LYS A C 1
ATOM 636 O O . LYS A 1 83 ? -6.422 -13.177 -7.505 1.00 96.62 83 LYS A O 1
ATOM 641 N N . ASN A 1 84 ? -4.284 -13.029 -8.173 1.00 97.12 84 ASN A N 1
ATOM 642 C CA . ASN A 1 84 ? -4.017 -14.462 -8.092 1.00 97.12 84 ASN A CA 1
ATOM 643 C C . ASN A 1 84 ? -4.100 -14.966 -6.650 1.00 97.12 84 ASN A C 1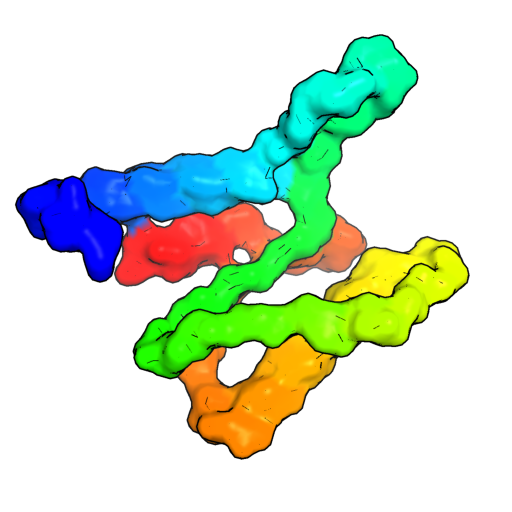
ATOM 645 O O . ASN A 1 84 ? -4.712 -16.003 -6.420 1.00 97.12 84 ASN A O 1
ATOM 649 N N . MET A 1 85 ? -3.554 -14.223 -5.684 1.00 96.12 85 MET A N 1
ATOM 650 C CA . MET A 1 85 ? -3.658 -14.566 -4.266 1.00 96.12 85 MET A CA 1
ATOM 651 C C . MET A 1 85 ? -5.116 -14.552 -3.801 1.00 96.12 85 MET A C 1
ATOM 653 O O . MET A 1 85 ? -5.558 -15.534 -3.210 1.00 96.12 85 MET A O 1
ATOM 657 N N . ASN A 1 86 ? -5.897 -13.521 -4.153 1.00 95.25 86 ASN A N 1
ATOM 658 C CA . ASN A 1 86 ? -7.335 -13.493 -3.849 1.00 95.25 86 ASN A CA 1
ATOM 659 C C . ASN A 1 86 ? -8.067 -14.707 -4.423 1.00 95.25 86 ASN A C 1
ATOM 661 O O . ASN A 1 86 ? -8.857 -15.344 -3.733 1.00 95.25 86 ASN A O 1
ATOM 665 N N . LYS A 1 87 ? -7.760 -15.083 -5.667 1.00 96.56 87 LYS A N 1
ATOM 666 C CA . LYS A 1 87 ? -8.380 -16.242 -6.311 1.00 96.56 87 LYS A CA 1
ATOM 667 C C . LYS A 1 87 ? -7.979 -17.571 -5.665 1.00 96.56 87 LYS A C 1
ATOM 669 O O . LYS A 1 87 ? -8.848 -18.399 -5.418 1.00 96.56 87 LYS A O 1
ATOM 674 N N . VAL A 1 88 ? -6.686 -17.797 -5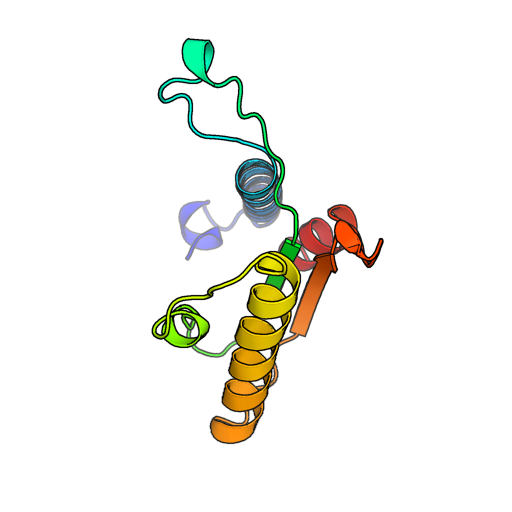.436 1.00 97.06 88 VAL A N 1
ATOM 675 C CA . VAL A 1 88 ? -6.151 -19.080 -4.945 1.00 97.06 88 VAL A CA 1
ATOM 676 C C . VAL A 1 88 ? -6.519 -19.315 -3.485 1.00 97.06 88 VAL A C 1
ATOM 678 O O . VAL A 1 88 ? -6.899 -20.425 -3.129 1.00 97.06 88 VAL A O 1
ATOM 681 N N . TYR A 1 89 ? -6.440 -18.276 -2.654 1.00 95.19 89 TYR A N 1
ATOM 682 C CA . TYR A 1 89 ? -6.754 -18.371 -1.229 1.00 95.19 89 TYR A CA 1
ATOM 683 C C . TYR A 1 89 ? -8.228 -18.087 -0.911 1.00 95.19 89 TYR A C 1
ATOM 685 O O . TYR A 1 89 ? -8.620 -18.159 0.248 1.00 95.19 89 TYR A O 1
ATOM 693 N N . GLY A 1 90 ? -9.051 -17.756 -1.914 1.00 93.88 90 GLY A N 1
ATOM 694 C CA . GLY A 1 90 ? -10.462 -17.410 -1.714 1.00 93.88 90 GLY A CA 1
ATOM 695 C C . GLY A 1 90 ? -10.674 -16.119 -0.914 1.00 93.88 90 GLY A C 1
ATOM 696 O O . GLY A 1 90 ? -11.741 -15.933 -0.332 1.00 93.88 90 GLY A O 1
ATOM 697 N N . GLN A 1 91 ? -9.669 -15.243 -0.875 1.00 91.81 91 GLN A N 1
ATOM 698 C CA . GLN A 1 91 ? -9.685 -14.017 -0.081 1.00 91.81 91 GLN A CA 1
ATOM 699 C C . GLN A 1 91 ? -10.499 -12.928 -0.776 1.00 91.81 91 GLN A C 1
ATOM 701 O O . GLN A 1 91 ? -10.450 -12.761 -2.001 1.00 91.81 91 GLN A O 1
ATOM 706 N N . ARG A 1 92 ? -11.233 -12.158 0.028 1.00 87.12 92 ARG A N 1
ATOM 707 C CA . ARG A 1 92 ? -11.951 -10.957 -0.403 1.00 87.12 92 ARG A CA 1
ATOM 708 C C . ARG A 1 92 ? -11.430 -9.781 0.405 1.00 87.12 92 ARG A C 1
ATOM 710 O O . ARG A 1 92 ? -11.832 -9.590 1.547 1.00 87.12 92 ARG A O 1
ATOM 717 N N . THR A 1 93 ? -10.508 -9.042 -0.194 1.00 89.44 93 THR A N 1
ATOM 718 C CA . THR A 1 93 ? -9.955 -7.814 0.372 1.00 89.44 93 THR A CA 1
ATOM 719 C C . THR A 1 93 ? -10.606 -6.615 -0.297 1.00 89.44 93 THR A C 1
ATOM 721 O O . THR A 1 93 ? 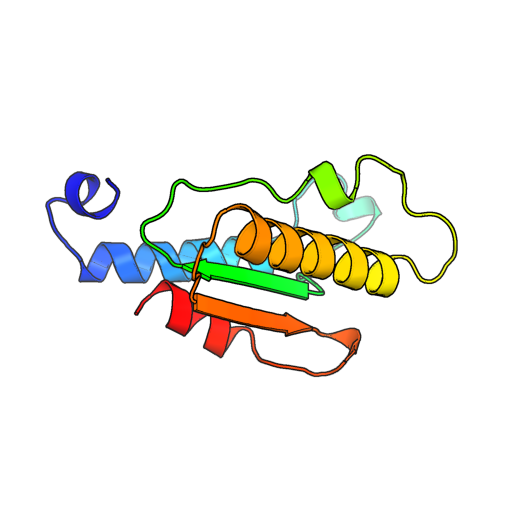-10.681 -6.553 -1.527 1.00 89.44 93 THR A O 1
ATOM 724 N N . ASP A 1 94 ? -11.081 -5.672 0.513 1.00 94.50 94 ASP A N 1
ATOM 725 C CA . ASP A 1 94 ? -11.450 -4.357 0.008 1.00 94.50 94 ASP A CA 1
ATOM 726 C C . ASP A 1 94 ? -10.168 -3.594 -0.306 1.00 94.50 94 ASP A C 1
ATOM 728 O O . ASP A 1 94 ? -9.141 -3.776 0.361 1.00 94.50 94 ASP A O 1
ATOM 732 N N . THR A 1 95 ? -10.213 -2.744 -1.329 1.00 96.38 95 THR A N 1
ATOM 733 C CA . THR A 1 95 ? -9.022 -2.033 -1.787 1.00 96.38 95 THR A CA 1
ATOM 734 C C . THR A 1 95 ? -9.318 -0.598 -2.179 1.00 96.38 95 THR A C 1
ATOM 736 O O . THR A 1 95 ? -10.327 -0.338 -2.833 1.00 96.38 95 THR A O 1
ATOM 739 N N . ALA A 1 96 ? -8.373 0.293 -1.897 1.00 97.69 96 ALA A N 1
ATOM 740 C CA . ALA A 1 96 ? -8.294 1.625 -2.486 1.00 97.69 96 ALA A CA 1
ATOM 741 C C . ALA A 1 96 ? -6.901 1.832 -3.089 1.00 97.69 96 ALA A C 1
ATOM 743 O O . ALA A 1 96 ? -5.905 1.331 -2.566 1.00 97.69 96 ALA A O 1
ATOM 744 N N . SER A 1 97 ? -6.814 2.558 -4.199 1.00 97.75 97 SER A N 1
ATOM 745 C CA . SER A 1 97 ? -5.550 2.773 -4.906 1.00 97.75 97 SER A CA 1
ATOM 746 C C . SER A 1 97 ? -5.554 4.076 -5.684 1.00 97.75 97 SER A C 1
ATOM 748 O O . SER A 1 97 ? -6.617 4.542 -6.092 1.00 97.75 97 SER A O 1
ATOM 750 N N . PHE A 1 98 ? -4.364 4.590 -5.983 1.00 98.06 98 PHE A N 1
ATOM 751 C CA . PHE A 1 98 ? -4.184 5.640 -6.979 1.00 98.06 98 PHE A CA 1
ATOM 752 C C . PHE A 1 98 ? -3.027 5.312 -7.925 1.00 98.06 98 PHE A C 1
ATOM 754 O O . PHE A 1 98 ? -2.097 4.582 -7.572 1.00 98.06 98 PHE A O 1
ATOM 761 N N . ASP A 1 99 ? -3.079 5.894 -9.119 1.00 97.19 99 ASP A N 1
ATOM 762 C CA . ASP A 1 99 ? -2.050 5.816 -10.151 1.00 97.19 99 ASP A CA 1
ATOM 763 C C . ASP A 1 99 ? -1.839 7.204 -10.765 1.00 97.19 99 ASP A C 1
ATOM 765 O O . ASP A 1 99 ? -2.705 7.737 -11.466 1.00 97.19 99 ASP A O 1
ATOM 769 N N . VAL A 1 100 ? -0.670 7.790 -10.499 1.00 95.56 100 VAL A N 1
ATOM 770 C CA . VAL A 1 100 ? -0.316 9.134 -10.971 1.00 95.56 100 VAL A CA 1
ATOM 771 C C . VAL A 1 100 ? -0.126 9.163 -12.488 1.00 95.56 100 VAL A C 1
ATOM 773 O O . VAL A 1 100 ? -0.486 10.151 -13.126 1.00 95.56 100 VAL A O 1
ATOM 776 N N . MET A 1 101 ? 0.403 8.091 -13.083 1.00 93.00 101 MET A N 1
ATOM 777 C CA . MET A 1 101 ? 0.694 8.046 -14.520 1.00 93.00 101 MET A CA 1
ATOM 778 C C . MET A 1 101 ? -0.583 8.009 -15.351 1.00 93.00 101 MET A C 1
ATOM 780 O O . MET A 1 101 ? -0.631 8.587 -16.435 1.00 93.00 101 MET A O 1
ATOM 784 N N . ASN A 1 102 ? -1.612 7.347 -14.824 1.00 94.19 102 ASN A N 1
ATOM 785 C CA . ASN A 1 102 ? -2.897 7.175 -15.492 1.00 94.19 102 ASN A CA 1
ATOM 786 C C . ASN A 1 102 ? -3.983 8.149 -15.001 1.00 94.19 102 ASN A C 1
ATOM 788 O O . ASN A 1 102 ? -5.103 8.088 -15.504 1.00 94.19 102 ASN A O 1
ATOM 792 N N . GLN A 1 103 ? -3.668 9.037 -14.048 1.00 95.19 103 GLN A N 1
ATOM 793 C CA . GLN A 1 103 ? -4.616 9.962 -13.402 1.00 95.19 103 GLN A CA 1
ATOM 794 C C . GLN A 1 103 ? -5.847 9.241 -12.821 1.00 95.19 103 GLN A C 1
ATOM 796 O O . GLN A 1 103 ? -6.988 9.639 -13.054 1.00 95.19 103 GLN A O 1
ATOM 801 N N . GLN A 1 104 ? -5.621 8.147 -12.088 1.00 96.94 104 GLN A N 1
ATOM 802 C CA . GLN A 1 104 ? -6.690 7.321 -11.516 1.00 96.94 104 GLN A CA 1
ATOM 803 C C . GLN A 1 104 ? -6.661 7.328 -9.993 1.00 96.94 104 GLN A C 1
ATOM 805 O O . GLN A 1 104 ? -5.595 7.215 -9.387 1.00 96.94 104 GLN A O 1
ATOM 810 N N . GLY A 1 105 ? -7.853 7.384 -9.392 1.00 96.94 105 GLY A N 1
ATOM 811 C CA . GLY A 1 105 ? -8.032 7.442 -7.943 1.00 96.94 105 GLY A CA 1
ATOM 812 C C . GLY A 1 105 ? -7.445 8.711 -7.329 1.00 96.94 105 GLY A C 1
ATOM 813 O O . GLY A 1 105 ? -7.025 9.637 -8.027 1.00 96.94 105 GLY A O 1
ATOM 814 N N . SER A 1 106 ? -7.399 8.749 -6.004 1.00 97.50 106 SER A N 1
ATOM 815 C CA . SER A 1 106 ? -6.770 9.842 -5.278 1.00 97.50 106 SER A CA 1
ATOM 816 C C . SER A 1 106 ? -6.091 9.352 -4.004 1.00 97.50 106 SER A C 1
ATOM 818 O O . SER A 1 106 ? -6.390 8.289 -3.457 1.00 97.50 106 SER A O 1
ATOM 820 N N . MET A 1 107 ? -5.145 10.151 -3.517 1.00 96.81 107 MET A N 1
ATOM 821 C CA . MET A 1 107 ? -4.561 9.926 -2.199 1.00 96.81 107 MET A CA 1
ATOM 822 C C . MET A 1 107 ? -5.609 10.073 -1.088 1.00 96.81 107 MET A C 1
ATOM 824 O O . MET A 1 107 ? -5.511 9.376 -0.085 1.00 96.81 107 MET A O 1
ATOM 828 N N . GLU A 1 108 ? -6.592 10.958 -1.261 1.00 97.12 108 GLU A N 1
ATOM 829 C CA . GLU A 1 108 ? -7.679 11.160 -0.299 1.00 97.12 108 GLU A CA 1
ATOM 830 C C . GLU A 1 108 ? -8.515 9.888 -0.141 1.00 97.12 108 GLU A C 1
ATOM 832 O O . GLU A 1 108 ? -8.649 9.409 0.981 1.00 97.12 108 GLU A O 1
ATOM 837 N N . ASP A 1 109 ? -8.909 9.248 -1.248 1.00 97.12 109 ASP A N 1
ATOM 838 C CA . ASP A 1 109 ? -9.646 7.975 -1.221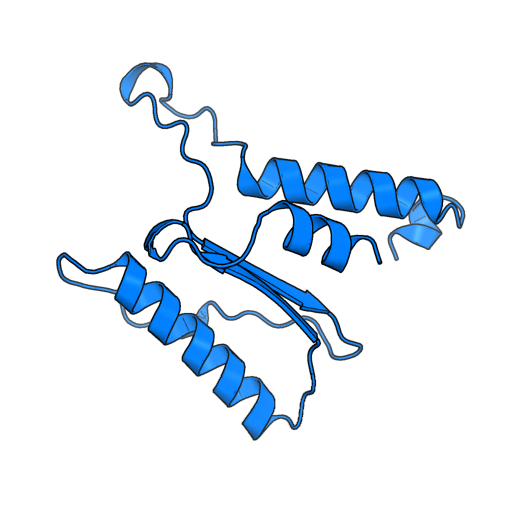 1.00 97.12 109 ASP A CA 1
ATOM 839 C C . ASP A 1 109 ? -8.882 6.886 -0.453 1.00 97.12 109 ASP A C 1
ATOM 841 O O . ASP A 1 109 ? -9.469 6.119 0.308 1.00 97.12 109 ASP A O 1
ATOM 845 N N . VAL A 1 110 ? -7.556 6.813 -0.627 1.00 98.00 110 VAL A N 1
ATOM 846 C CA . VAL A 1 110 ? -6.706 5.852 0.095 1.00 98.00 110 VAL A CA 1
ATOM 847 C C . VAL A 1 110 ? -6.638 6.175 1.589 1.00 98.00 110 VAL A C 1
ATOM 849 O O . VAL A 1 110 ? -6.704 5.263 2.414 1.00 98.00 110 VAL A O 1
ATOM 852 N N . LEU A 1 111 ? -6.502 7.453 1.953 1.00 97.44 111 LEU A N 1
ATOM 853 C CA . LEU A 1 111 ? -6.453 7.882 3.353 1.00 97.44 111 LEU A CA 1
ATOM 854 C C . LEU A 1 111 ? -7.781 7.616 4.063 1.00 97.44 111 LEU A C 1
ATOM 856 O O . LEU A 1 111 ? -7.777 7.071 5.168 1.00 97.44 111 LEU A O 1
ATOM 860 N N . ASP A 1 112 ? -8.894 7.954 3.422 1.00 96.56 112 ASP A N 1
ATOM 861 C CA . ASP A 1 112 ? -10.230 7.750 3.970 1.00 96.56 112 ASP A CA 1
ATOM 862 C C . ASP A 1 112 ? -10.544 6.256 4.084 1.00 96.56 112 ASP A C 1
ATOM 864 O O . ASP A 1 112 ? -11.028 5.803 5.119 1.00 96.56 112 ASP A O 1
ATOM 868 N N . PHE A 1 113 ? -10.151 5.454 3.090 1.00 97.06 113 PHE A N 1
ATOM 869 C CA . PHE A 1 113 ? -10.282 3.997 3.129 1.00 97.06 113 PHE A CA 1
ATOM 870 C C . PHE A 1 113 ? -9.561 3.345 4.321 1.00 97.06 113 PHE A C 1
ATOM 872 O O . PHE A 1 113 ? -10.078 2.392 4.914 1.00 97.06 113 PHE A O 1
ATOM 879 N N . ILE A 1 114 ? -8.372 3.843 4.673 1.00 94.62 114 ILE A N 1
ATOM 880 C CA . ILE A 1 114 ? -7.568 3.328 5.792 1.00 94.62 114 ILE A CA 1
ATOM 881 C C . ILE A 1 114 ? -8.146 3.743 7.151 1.00 94.62 114 ILE A C 1
ATOM 883 O O . ILE A 1 114 ? -7.969 3.015 8.127 1.00 94.62 114 ILE A O 1
ATOM 887 N N . CYS A 1 115 ? -8.808 4.900 7.222 1.00 90.31 115 CYS A N 1
ATOM 888 C CA . CYS A 1 115 ? -9.343 5.452 8.470 1.00 90.31 115 CYS A CA 1
ATOM 889 C C . CYS A 1 115 ? -10.806 5.078 8.744 1.00 90.31 115 CYS A C 1
ATOM 891 O O . CYS A 1 115 ? -11.278 5.321 9.855 1.00 90.31 115 CYS A O 1
ATOM 893 N N . ALA A 1 116 ? -11.512 4.545 7.744 1.00 80.44 116 ALA A N 1
ATOM 894 C CA . ALA A 1 116 ? -12.872 4.019 7.858 1.00 80.44 116 ALA A CA 1
ATOM 895 C C . ALA A 1 116 ? -12.904 2.643 8.533 1.00 80.44 116 ALA A C 1
ATOM 897 O O . ALA A 1 116 ? -13.856 2.396 9.298 1.00 80.44 116 ALA A O 1
#

InterPro domains:
  IPR010148 CRISPR-associated protein, CT1975 [PF09344] (2-102)

Radius of gyration: 16.47 Å; chains: 1; bounding box: 36×37×46 Å

Secondary structure (DSSP, 8-state):
-HHHHTTT-HHHHHHHHHHHHHHHHH----TTHHHH---PPPSEEEEEE-SSPP---GGGGSSPP-SS-HHHHHHHHHHHHHHHHHHHHT---EEEEEETTTTBS-HHHHHHHHH-

pLDDT: mean 92.81, std 7.93, range [63.44, 98.31]

Foldseek 3Di:
DQCVVVVNPLVVSLVVQLVVLVCVQFPDDPPCCVPVVDRDGDQKDKDWDDPDDDDDLCVLCPPPQDDDPRVVSSVVSSVVSVVVCCVVVVDDIDMAMDHNVVRDGDPVRVSVVRSD